Protein AF-A0A2I7YSJ1-F1 (afdb_monomer_lite)

Structure (mmCIF, N/CA/C/O backbone):
data_AF-A0A2I7YSJ1-F1
#
_entry.id   AF-A0A2I7YSJ1-F1
#
loop_
_atom_site.group_PDB
_atom_site.id
_atom_site.type_symbol
_atom_site.label_atom_id
_atom_site.label_alt_id
_atom_site.label_comp_id
_atom_site.label_asym_id
_atom_site.label_entity_id
_atom_site.label_seq_id
_atom_site.pdbx_PDB_ins_code
_atom_site.Cartn_x
_atom_site.Cartn_y
_atom_site.Cartn_z
_atom_site.occupancy
_atom_site.B_iso_or_equiv
_atom_site.auth_seq_id
_atom_site.auth_comp_id
_atom_site.auth_asym_id
_atom_site.auth_atom_id
_atom_site.pdbx_PDB_model_num
ATOM 1 N N . THR A 1 1 ? 0.648 -3.139 17.517 1.00 58.12 1 THR A N 1
ATOM 2 C CA . THR A 1 1 ? -0.022 -2.465 16.384 1.00 58.12 1 THR A CA 1
ATOM 3 C C . THR A 1 1 ? 1.024 -1.752 15.559 1.00 58.12 1 THR A C 1
ATOM 5 O O . THR A 1 1 ? 1.862 -1.088 16.153 1.00 58.12 1 THR A O 1
ATOM 8 N N . PHE A 1 2 ? 1.033 -1.919 14.235 1.00 74.06 2 PHE A N 1
ATOM 9 C CA . PHE A 1 2 ? 1.973 -1.208 13.361 1.00 74.06 2 PHE A CA 1
ATOM 10 C C . PHE A 1 2 ? 1.486 0.229 13.153 1.00 74.06 2 PHE A C 1
ATOM 12 O O . PHE A 1 2 ? 0.337 0.425 12.760 1.00 74.06 2 PHE A O 1
ATOM 19 N N . GLY A 1 3 ? 2.328 1.224 13.447 1.00 84.00 3 GLY A N 1
ATOM 20 C CA . GLY A 1 3 ? 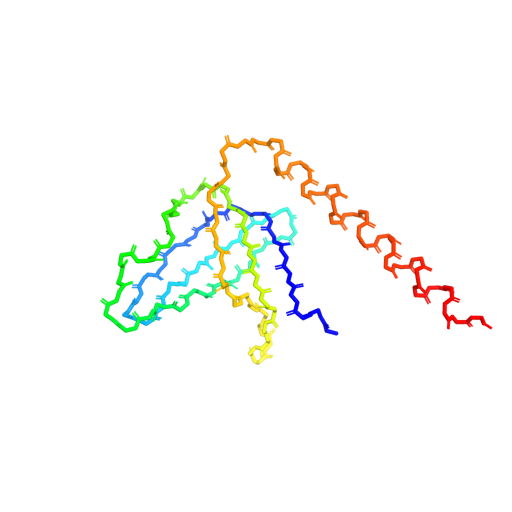1.957 2.638 13.297 1.00 84.00 3 GLY A CA 1
ATOM 21 C C . GLY A 1 3 ? 1.823 3.066 11.833 1.00 84.00 3 GLY A C 1
ATOM 22 O O . GLY A 1 3 ? 0.896 3.788 11.477 1.00 84.00 3 GLY A O 1
ATOM 23 N N . MET A 1 4 ? 2.713 2.563 10.977 1.00 93.75 4 MET A N 1
ATOM 24 C CA . MET A 1 4 ? 2.737 2.818 9.540 1.00 93.75 4 MET A CA 1
ATOM 25 C C . MET A 1 4 ? 3.114 1.531 8.809 1.00 93.75 4 MET A C 1
ATOM 27 O O . MET A 1 4 ? 3.924 0.746 9.304 1.00 93.75 4 MET A O 1
ATOM 31 N N . VAL A 1 5 ? 2.525 1.329 7.637 1.00 95.44 5 VAL A N 1
ATOM 32 C CA . VAL A 1 5 ? 2.794 0.205 6.742 1.00 95.44 5 VAL A CA 1
ATOM 33 C C . VAL A 1 5 ? 3.038 0.717 5.329 1.00 95.44 5 VAL A C 1
ATOM 35 O O . VAL A 1 5 ? 2.511 1.759 4.931 1.00 95.44 5 VAL A O 1
ATOM 38 N N . SER A 1 6 ? 3.820 -0.039 4.567 1.00 96.56 6 SER A N 1
ATOM 39 C CA . SER A 1 6 ? 3.922 0.108 3.120 1.00 96.56 6 SER A CA 1
ATOM 40 C C . SER A 1 6 ? 3.533 -1.198 2.454 1.00 96.56 6 SER A C 1
ATOM 42 O O . SER A 1 6 ? 3.982 -2.249 2.909 1.00 96.56 6 SER A O 1
ATOM 44 N N . CYS A 1 7 ? 2.761 -1.123 1.376 1.00 96.12 7 CYS A N 1
ATOM 45 C CA . CYS A 1 7 ? 2.323 -2.295 0.624 1.00 96.12 7 CYS A CA 1
ATOM 46 C C . CYS A 1 7 ? 2.546 -2.071 -0.871 1.00 96.12 7 CYS A C 1
ATOM 48 O O . CYS A 1 7 ? 2.392 -0.947 -1.360 1.00 96.12 7 CYS A O 1
ATOM 50 N N . VAL A 1 8 ? 2.866 -3.144 -1.591 1.00 97.94 8 VAL A N 1
ATOM 51 C CA . VAL A 1 8 ? 2.811 -3.195 -3.054 1.00 97.94 8 VAL A CA 1
ATOM 52 C C . VAL A 1 8 ? 1.709 -4.153 -3.477 1.00 97.94 8 VAL A C 1
ATOM 54 O O . VAL A 1 8 ? 1.706 -5.309 -3.071 1.00 97.94 8 VAL A O 1
ATOM 57 N N . CYS A 1 9 ? 0.767 -3.660 -4.274 1.00 97.94 9 CYS A N 1
ATOM 58 C CA . CYS A 1 9 ? -0.464 -4.373 -4.615 1.00 97.94 9 CYS A CA 1
ATOM 59 C C . CYS A 1 9 ? -1.010 -3.915 -5.972 1.00 97.94 9 CYS A C 1
ATOM 61 O O . CYS A 1 9 ? -0.624 -2.859 -6.474 1.00 97.94 9 CYS A O 1
ATOM 63 N N . ILE A 1 10 ? -1.889 -4.717 -6.574 1.00 98.06 10 ILE A N 1
ATOM 64 C CA . ILE A 1 10 ? -2.626 -4.375 -7.793 1.00 98.06 10 ILE A CA 1
ATOM 65 C C . ILE A 1 10 ? -3.984 -3.766 -7.437 1.00 98.06 10 ILE A C 1
ATOM 67 O O . ILE A 1 10 ? -4.690 -4.247 -6.549 1.00 98.06 10 ILE A O 1
ATOM 71 N N . VAL A 1 11 ? -4.365 -2.706 -8.147 1.00 98.19 11 VAL A N 1
ATOM 72 C CA . VAL A 1 11 ? -5.654 -2.033 -7.947 1.00 98.19 11 VAL A CA 1
ATOM 73 C C . VAL A 1 11 ? -6.764 -2.804 -8.658 1.00 98.19 11 VAL A C 1
ATOM 75 O O . VAL A 1 11 ? -6.742 -2.937 -9.881 1.00 98.19 11 VAL A O 1
ATOM 78 N N . ARG A 1 12 ? -7.752 -3.301 -7.910 1.00 98.38 12 ARG A N 1
ATOM 79 C CA . ARG A 1 12 ? -8.886 -4.092 -8.426 1.00 98.38 12 ARG A CA 1
ATOM 80 C C . ARG A 1 12 ? -10.195 -3.322 -8.524 1.00 98.38 12 ARG A C 1
ATOM 82 O O . ARG A 1 12 ? -11.051 -3.697 -9.320 1.00 98.38 12 ARG A O 1
ATOM 89 N N . SER A 1 13 ? -10.346 -2.238 -7.771 1.00 98.12 13 SER A N 1
ATOM 90 C CA . SER A 1 13 ? -11.448 -1.289 -7.937 1.00 98.12 13 SER A CA 1
ATOM 91 C C . SER A 1 13 ? -11.025 0.112 -7.510 1.00 98.12 13 SER A C 1
ATOM 93 O O . SER A 1 13 ? -10.116 0.270 -6.692 1.00 98.12 13 SER A O 1
ATOM 95 N N . ILE A 1 14 ? -11.685 1.117 -8.086 1.00 97.50 14 ILE A N 1
ATOM 96 C CA . ILE A 1 14 ? -11.544 2.529 -7.732 1.00 97.50 14 ILE A CA 1
ATOM 97 C C . ILE A 1 14 ? -12.958 3.101 -7.645 1.00 97.50 14 ILE A C 1
ATOM 99 O O . ILE A 1 14 ? -13.678 3.097 -8.641 1.00 97.50 14 ILE A O 1
ATOM 103 N N . ASP A 1 15 ? -13.344 3.574 -6.467 1.00 96.38 15 ASP A N 1
ATOM 104 C CA . ASP A 1 15 ? -14.618 4.247 -6.225 1.00 96.38 15 ASP A CA 1
ATOM 105 C C . ASP A 1 15 ? -14.354 5.651 -5.675 1.00 96.38 15 ASP A C 1
ATOM 107 O O . ASP A 1 15 ? -13.774 5.817 -4.599 1.00 96.38 15 ASP A O 1
ATOM 111 N N . VAL A 1 16 ? -14.722 6.672 -6.448 1.00 93.06 16 VAL A N 1
ATOM 112 C CA . VAL A 1 16 ? -14.435 8.078 -6.141 1.00 93.06 16 VAL A CA 1
ATOM 113 C C . VAL A 1 16 ? -15.695 8.741 -5.601 1.00 93.06 16 VAL A C 1
ATOM 115 O O . VAL A 1 16 ? -16.724 8.792 -6.268 1.00 93.06 16 VAL A O 1
ATOM 118 N N . SER A 1 17 ? -15.586 9.308 -4.404 1.00 91.69 17 SER A N 1
ATOM 119 C CA . SER A 1 17 ? -16.618 10.136 -3.777 1.00 91.69 17 SER A CA 1
ATOM 120 C C . SER A 1 17 ? -16.125 11.576 -3.600 1.00 91.69 17 SER A C 1
ATOM 122 O O . SER A 1 17 ? -14.985 11.897 -3.930 1.00 91.69 17 SER A O 1
ATOM 124 N N . SER A 1 18 ? -16.966 12.457 -3.052 1.00 88.44 18 SER A N 1
ATOM 125 C CA . SER A 1 18 ? -16.595 13.858 -2.812 1.00 88.44 18 SER A CA 1
ATOM 126 C C . SER A 1 18 ? -15.482 14.032 -1.775 1.00 88.44 18 SER A C 1
ATOM 128 O O . SER A 1 18 ? -14.719 14.988 -1.868 1.00 88.44 18 SER A O 1
ATOM 130 N N . THR A 1 19 ? -15.385 13.132 -0.793 1.00 90.88 19 THR A N 1
ATOM 131 C CA . THR A 1 19 ? -14.453 13.265 0.340 1.00 90.88 19 THR A CA 1
ATOM 132 C C . THR A 1 19 ? -13.369 12.198 0.362 1.00 90.88 19 THR A C 1
ATOM 134 O O . THR A 1 19 ? -12.365 12.370 1.045 1.00 90.88 19 THR A O 1
ATOM 137 N N . LYS A 1 20 ? -13.524 11.093 -0.372 1.00 92.88 20 LYS A N 1
ATOM 138 C CA . LYS A 1 20 ? -12.53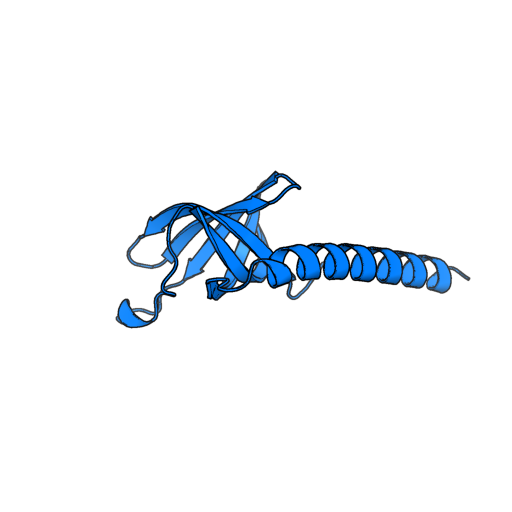0 10.014 -0.407 1.00 92.88 20 LYS A CA 1
ATOM 139 C C . LYS A 1 20 ? -12.526 9.241 -1.716 1.00 92.88 20 LYS A C 1
ATOM 141 O O . LYS A 1 20 ? -13.541 9.168 -2.407 1.00 92.88 20 LYS A O 1
ATOM 146 N N . ILE A 1 21 ? -11.413 8.570 -1.971 1.00 95.19 21 ILE A N 1
ATOM 147 C CA . ILE A 1 21 ? -11.299 7.491 -2.945 1.00 95.19 21 ILE A CA 1
ATOM 148 C C . ILE A 1 21 ? -11.150 6.175 -2.184 1.00 95.19 21 ILE A C 1
ATOM 150 O O . ILE A 1 21 ? -10.297 6.049 -1.299 1.00 95.19 21 ILE A O 1
ATOM 154 N N . THR A 1 22 ? -11.989 5.204 -2.525 1.00 97.00 22 THR A N 1
ATOM 155 C CA . THR A 1 22 ? -11.931 3.838 -2.008 1.00 97.00 22 THR A CA 1
ATOM 156 C C . THR A 1 22 ? -11.292 2.938 -3.056 1.00 97.00 22 THR A C 1
ATOM 158 O O . THR A 1 22 ? -11.726 2.910 -4.207 1.00 97.00 22 THR A O 1
ATOM 161 N N . TYR A 1 23 ? -10.274 2.186 -2.654 1.00 98.00 23 TYR A N 1
ATOM 162 C CA . TYR A 1 23 ? -9.599 1.212 -3.502 1.00 98.00 23 TYR A CA 1
ATOM 163 C C . TYR A 1 23 ? -9.803 -0.195 -2.943 1.00 98.00 23 TYR A C 1
ATOM 165 O O . TYR A 1 23 ? -9.657 -0.396 -1.736 1.00 98.00 23 TYR A O 1
ATOM 173 N N . SER A 1 24 ? -10.063 -1.174 -3.811 1.00 98.06 24 SER A N 1
ATOM 174 C CA . SER A 1 24 ? -9.781 -2.579 -3.495 1.00 98.06 24 SER A CA 1
ATOM 175 C C . SER A 1 24 ? -8.391 -2.918 -4.009 1.00 98.06 24 SER A C 1
ATOM 177 O O . SER A 1 24 ? -8.094 -2.722 -5.192 1.00 98.06 24 SER A O 1
ATOM 179 N N . LEU A 1 25 ? -7.535 -3.389 -3.111 1.00 98.19 25 LEU A N 1
ATOM 180 C CA . LEU A 1 25 ? -6.138 -3.687 -3.380 1.00 98.19 25 LEU A CA 1
ATOM 181 C C . LEU A 1 25 ? -5.892 -5.171 -3.172 1.00 98.19 25 LEU A C 1
ATOM 183 O O . LEU A 1 25 ? -6.307 -5.728 -2.160 1.00 98.19 25 LEU A O 1
ATOM 187 N N . GLU A 1 26 ? -5.205 -5.796 -4.119 1.00 98.06 26 GLU A N 1
ATOM 188 C CA . GLU A 1 26 ? -4.911 -7.225 -4.088 1.00 98.06 26 GLU A CA 1
ATOM 189 C C . GLU A 1 26 ? -3.407 -7.472 -4.153 1.00 98.06 26 GLU A C 1
ATOM 191 O O . GLU A 1 26 ? -2.681 -6.826 -4.909 1.00 98.06 26 GLU A O 1
ATOM 196 N N . ASP A 1 27 ? -2.935 -8.439 -3.383 1.00 95.38 27 ASP A N 1
ATOM 197 C CA . ASP A 1 27 ? -1.634 -9.065 -3.579 1.00 95.38 27 ASP A CA 1
ATOM 198 C C . ASP A 1 27 ? -1.786 -10.594 -3.483 1.00 95.38 27 ASP A C 1
ATOM 200 O O . ASP A 1 27 ? -2.890 -11.138 -3.516 1.00 95.38 27 ASP A O 1
ATOM 204 N N . HIS A 1 28 ? -0.678 -11.324 -3.369 1.00 90.69 28 HIS A N 1
ATOM 205 C CA . HIS A 1 28 ? -0.722 -12.783 -3.240 1.00 90.69 28 HIS A CA 1
ATOM 206 C C . HIS A 1 28 ? -1.313 -13.273 -1.900 1.00 90.69 28 HIS A C 1
ATOM 208 O O . HIS A 1 28 ? -1.505 -14.474 -1.722 1.00 90.69 28 HIS A O 1
ATOM 214 N N . SER A 1 29 ? -1.517 -12.386 -0.921 1.00 93.56 29 SER A N 1
ATOM 215 C CA . SER A 1 29 ? -2.016 -12.705 0.421 1.00 93.56 29 SER A CA 1
ATOM 216 C C . SER A 1 29 ? -3.521 -12.477 0.578 1.00 93.56 29 SER A C 1
ATOM 218 O O . SER A 1 29 ? -4.113 -12.964 1.543 1.00 93.56 29 SER A O 1
ATOM 220 N N . GLY A 1 30 ? -4.150 -11.795 -0.380 1.00 95.38 30 GLY A N 1
ATOM 221 C CA . GLY A 1 30 ? -5.588 -11.571 -0.422 1.00 9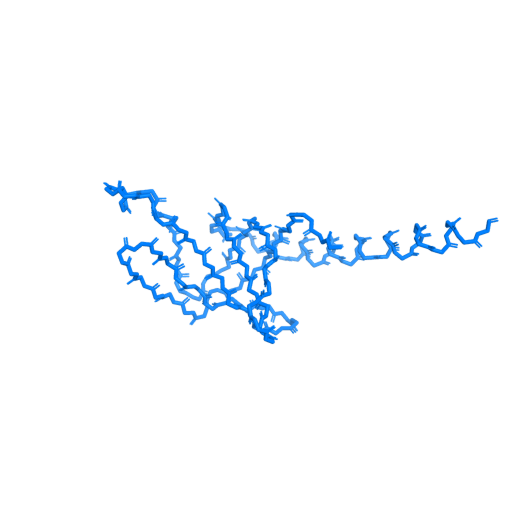5.38 30 GLY A CA 1
ATOM 222 C C . GLY A 1 30 ? -5.937 -10.170 -0.904 1.00 95.38 30 GLY A C 1
ATOM 223 O O . GLY A 1 30 ? -5.157 -9.513 -1.591 1.00 95.38 30 GLY A O 1
ATOM 224 N N . GLN A 1 31 ? -7.137 -9.724 -0.534 1.00 96.94 31 GLN A N 1
ATOM 225 C CA . GLN A 1 31 ? -7.639 -8.390 -0.848 1.00 96.94 31 GLN A CA 1
ATOM 226 C C . GLN A 1 31 ? -7.871 -7.574 0.420 1.00 96.94 31 GLN A C 1
ATOM 228 O O . GLN A 1 31 ? -8.282 -8.109 1.453 1.00 96.94 31 GLN A O 1
ATOM 233 N N . ILE A 1 32 ? -7.641 -6.268 0.323 1.00 96.88 32 ILE A N 1
ATOM 234 C CA . ILE A 1 32 ? -7.897 -5.310 1.393 1.00 96.88 32 ILE A CA 1
ATOM 235 C C . ILE A 1 32 ? -8.469 -4.009 0.833 1.00 96.88 32 ILE A C 1
ATOM 237 O O . ILE A 1 32 ? -8.069 -3.531 -0.229 1.00 96.88 32 ILE A O 1
ATOM 241 N N . GLU A 1 33 ? -9.401 -3.422 1.577 1.00 97.50 33 GLU A N 1
ATOM 242 C CA . GLU A 1 33 ? -9.937 -2.104 1.268 1.00 97.50 33 GLU A CA 1
ATOM 243 C C . GLU A 1 33 ? -8.990 -1.004 1.763 1.00 97.50 33 GLU A C 1
ATOM 245 O O . GLU A 1 33 ? -8.450 -1.062 2.874 1.00 97.50 33 GLU A O 1
ATOM 250 N N . ALA A 1 34 ? -8.810 0.027 0.944 1.00 97.38 34 ALA A N 1
ATOM 251 C CA . ALA A 1 34 ? -8.013 1.194 1.269 1.00 97.38 34 ALA A CA 1
ATOM 252 C C . ALA A 1 34 ? -8.785 2.493 1.016 1.00 97.38 34 ALA A C 1
ATOM 254 O O . ALA A 1 34 ? -9.598 2.590 0.098 1.00 97.38 34 ALA A O 1
ATOM 255 N N . HIS A 1 35 ? -8.531 3.505 1.838 1.00 96.19 35 HIS A N 1
ATOM 256 C CA . HIS A 1 35 ? -9.174 4.812 1.770 1.00 96.19 35 HIS A CA 1
ATOM 257 C C . HIS A 1 35 ? -8.136 5.919 1.672 1.00 96.19 35 HIS A C 1
ATOM 259 O O . HIS A 1 35 ? -7.268 6.040 2.539 1.00 96.19 35 HIS A O 1
ATOM 265 N N . TYR A 1 36 ? -8.280 6.758 0.654 1.00 95.25 36 TYR A N 1
ATOM 266 C CA . TYR A 1 36 ? -7.533 7.997 0.482 1.00 95.25 36 TYR A CA 1
ATOM 267 C C . TYR A 1 36 ? -8.492 9.176 0.650 1.00 95.25 36 TYR A C 1
ATOM 269 O O . TYR A 1 36 ? -9.439 9.301 -0.123 1.00 95.25 36 TYR A O 1
ATOM 277 N N . TRP A 1 37 ? -8.291 10.017 1.664 1.00 92.69 37 TRP A N 1
ATOM 278 C CA . TRP A 1 37 ? -9.137 11.197 1.873 1.00 92.69 37 TRP A CA 1
ATOM 279 C C . TRP A 1 37 ? -8.713 12.328 0.940 1.00 92.69 37 TRP A C 1
ATOM 281 O O . TRP A 1 37 ? -7.527 12.616 0.801 1.00 92.69 37 TRP A O 1
ATOM 291 N N . LEU A 1 38 ? -9.698 12.961 0.316 1.00 89.88 38 LEU A N 1
ATOM 292 C CA . LEU A 1 38 ? -9.519 14.147 -0.504 1.00 89.88 38 LEU A CA 1
ATOM 293 C C . LEU A 1 38 ? -9.649 15.379 0.394 1.00 89.88 38 LEU A C 1
ATOM 295 O O . LEU A 1 38 ? -10.573 15.464 1.205 1.00 89.88 38 LEU A O 1
ATOM 299 N N . GLU A 1 39 ? -8.724 16.327 0.261 1.00 82.81 39 GLU A N 1
ATOM 300 C CA . GLU A 1 39 ? -8.869 17.639 0.894 1.00 82.81 39 GLU A CA 1
ATOM 301 C C . GLU A 1 39 ? -10.000 18.415 0.200 1.00 82.81 39 GLU A C 1
ATOM 303 O O . GLU A 1 39 ? -10.147 18.360 -1.027 1.00 82.81 39 GLU A O 1
ATOM 308 N N . GLU A 1 40 ? -10.815 19.133 0.979 1.00 69.44 40 GLU A N 1
ATOM 309 C CA . GLU A 1 40 ? -11.917 19.931 0.438 1.00 69.44 40 GLU A CA 1
ATOM 310 C C . GLU A 1 40 ? -11.392 20.955 -0.579 1.00 69.44 40 GLU A C 1
ATOM 312 O O . GLU A 1 40 ? -10.566 21.810 -0.263 1.00 69.44 40 GLU A O 1
ATOM 317 N N . GLY A 1 41 ? -11.890 20.862 -1.815 1.00 60.16 41 GLY A N 1
ATOM 318 C CA . GLY A 1 41 ? -11.578 21.802 -2.893 1.00 60.16 41 GLY A CA 1
ATOM 319 C C . GLY A 1 41 ? -10.404 21.423 -3.797 1.00 60.16 41 GLY A C 1
ATOM 320 O O . GLY A 1 41 ? -10.131 22.178 -4.727 1.00 60.16 41 GLY A O 1
ATOM 321 N N . ASP A 1 42 ? -9.745 20.273 -3.599 1.00 63.50 42 ASP A N 1
ATOM 322 C CA . ASP A 1 42 ? -8.544 19.927 -4.374 1.00 63.50 42 ASP A CA 1
ATOM 323 C C . ASP A 1 42 ? -8.532 18.488 -4.918 1.00 63.50 42 ASP A C 1
ATOM 325 O O . ASP A 1 42 ? -7.686 17.653 -4.594 1.00 63.50 42 ASP A O 1
ATOM 329 N N . SER A 1 43 ? -9.478 18.204 -5.818 1.00 61.91 43 SER A N 1
ATOM 330 C CA . SER A 1 43 ? -9.495 16.954 -6.598 1.00 61.91 43 SER A CA 1
ATOM 331 C C . SER A 1 43 ? -8.251 16.764 -7.484 1.00 61.91 43 SER A C 1
ATOM 333 O O . SER A 1 43 ? -7.990 15.648 -7.929 1.00 61.91 43 SER A O 1
ATOM 335 N N . THR A 1 44 ? -7.445 17.813 -7.702 1.00 64.56 44 THR A N 1
ATOM 336 C CA . THR A 1 44 ? -6.216 17.743 -8.510 1.00 64.56 44 THR A CA 1
ATOM 337 C C . THR A 1 44 ? -5.051 17.065 -7.789 1.00 64.56 44 THR A C 1
ATOM 339 O O . THR A 1 44 ? -4.103 16.627 -8.435 1.00 64.56 44 THR A O 1
ATOM 342 N N . LYS A 1 45 ? -5.138 16.913 -6.461 1.00 70.62 45 LYS A N 1
ATOM 343 C CA . LYS A 1 45 ? -4.164 16.177 -5.638 1.00 70.62 45 LYS A CA 1
ATOM 344 C C . LYS A 1 45 ? -4.447 14.678 -5.520 1.00 70.62 45 LYS A C 1
ATOM 346 O O . LYS A 1 45 ? -3.722 13.981 -4.803 1.00 70.62 45 LYS A O 1
ATOM 351 N N . ALA A 1 46 ? -5.501 14.169 -6.157 1.00 80.81 46 ALA A N 1
ATOM 352 C CA . ALA A 1 46 ? -5.727 12.731 -6.198 1.00 80.81 46 ALA A CA 1
ATOM 353 C C . ALA A 1 46 ? -4.533 12.048 -6.895 1.00 80.81 46 ALA A C 1
ATOM 355 O O . ALA A 1 46 ? -4.083 12.528 -7.937 1.00 80.81 46 ALA A O 1
ATOM 356 N N . PRO A 1 47 ? -3.988 10.954 -6.338 1.00 85.19 47 PRO A N 1
ATOM 357 C CA . PRO A 1 47 ? -2.897 10.249 -6.989 1.00 85.19 47 PRO A CA 1
ATOM 358 C C . PRO A 1 47 ? -3.377 9.659 -8.323 1.00 85.19 47 PRO A C 1
ATOM 360 O O . PRO A 1 47 ? -4.457 9.070 -8.399 1.00 85.19 47 PRO A O 1
ATOM 363 N N . ASP A 1 48 ? -2.560 9.820 -9.366 1.00 91.06 48 ASP A N 1
ATOM 364 C CA . ASP A 1 48 ? -2.818 9.280 -10.704 1.00 91.06 48 ASP A CA 1
ATOM 365 C C . ASP A 1 48 ? -2.603 7.761 -10.700 1.00 91.06 48 ASP A C 1
ATOM 367 O O . ASP A 1 48 ? -1.490 7.255 -10.861 1.00 91.06 48 ASP A O 1
ATOM 371 N N . ILE A 1 49 ? -3.676 7.035 -10.385 1.00 94.88 49 ILE A N 1
ATOM 372 C CA . ILE A 1 49 ? -3.678 5.592 -10.166 1.00 94.88 49 ILE A CA 1
ATOM 373 C C . ILE A 1 49 ? -4.691 4.946 -11.097 1.00 94.88 49 ILE A C 1
ATOM 375 O O . ILE A 1 49 ? -5.873 5.286 -11.095 1.00 94.88 49 ILE A O 1
ATOM 379 N N . MET A 1 50 ? -4.225 3.960 -11.857 1.00 94.75 50 MET A N 1
ATOM 380 C CA . MET A 1 50 ? -5.040 3.249 -12.833 1.00 94.75 50 MET A CA 1
ATOM 381 C C . MET A 1 50 ? -5.483 1.883 -12.316 1.00 94.75 50 MET A C 1
ATOM 383 O O . MET A 1 50 ? -4.759 1.185 -11.602 1.00 94.75 50 MET A O 1
ATOM 387 N N . LEU A 1 51 ? -6.679 1.472 -12.734 1.00 97.31 51 LEU A N 1
ATOM 388 C CA . LEU A 1 51 ? -7.185 0.126 -12.498 1.00 97.31 51 LEU A CA 1
ATOM 389 C C . LEU A 1 51 ? -6.232 -0.918 -13.108 1.00 97.31 51 LEU A C 1
ATOM 391 O O . LEU A 1 51 ? -5.653 -0.701 -14.174 1.00 97.31 51 LEU A O 1
ATOM 395 N N . ASN A 1 52 ? -6.089 -2.065 -12.445 1.00 97.38 52 ASN A N 1
ATOM 396 C CA . ASN A 1 52 ? -5.226 -3.183 -12.837 1.00 97.38 52 ASN A CA 1
ATOM 397 C C . ASN A 1 52 ? -3.731 -2.841 -12.965 1.00 97.38 52 ASN A C 1
ATOM 399 O O . ASN A 1 52 ? -2.986 -3.593 -13.591 1.00 97.38 52 ASN A O 1
ATOM 403 N N . HIS A 1 53 ? -3.279 -1.745 -12.354 1.00 96.75 53 HIS A N 1
ATOM 404 C CA . HIS A 1 53 ? -1.862 -1.407 -12.255 1.00 96.75 53 HIS A CA 1
ATOM 405 C C . HIS A 1 53 ? -1.342 -1.641 -10.839 1.00 96.75 53 HIS A C 1
ATOM 407 O O . HIS A 1 53 ? -2.093 -1.577 -9.860 1.00 96.75 53 HIS A O 1
ATOM 413 N N . TYR A 1 54 ? -0.045 -1.934 -10.746 1.00 97.94 54 TYR A N 1
ATOM 414 C CA . TYR A 1 54 ? 0.636 -2.051 -9.467 1.00 97.94 54 TYR A CA 1
ATOM 415 C C . TYR A 1 54 ? 0.894 -0.676 -8.867 1.00 97.94 54 TYR A C 1
ATOM 417 O O . TYR A 1 54 ? 1.292 0.264 -9.557 1.00 97.94 54 TYR A O 1
ATOM 425 N N . VAL A 1 55 ? 0.716 -0.590 -7.557 1.00 97.94 55 VAL A N 1
ATOM 426 C CA . VAL A 1 55 ? 0.949 0.619 -6.780 1.00 97.94 55 VAL A CA 1
ATOM 427 C C . VAL A 1 55 ? 1.770 0.299 -5.547 1.00 97.94 55 VAL A C 1
ATOM 429 O O . VAL A 1 55 ? 1.617 -0.763 -4.944 1.00 97.94 55 VAL A O 1
ATOM 432 N N . LYS A 1 56 ? 2.613 1.249 -5.147 1.00 97.69 56 LYS A N 1
ATOM 433 C CA . LYS A 1 56 ? 3.206 1.297 -3.815 1.00 97.69 56 LYS A CA 1
ATOM 434 C C . LYS A 1 56 ? 2.437 2.311 -2.986 1.00 97.69 56 LYS A C 1
ATOM 436 O O . LYS A 1 56 ? 2.339 3.479 -3.366 1.00 97.69 56 LYS A O 1
ATOM 441 N N . LEU A 1 57 ? 1.908 1.877 -1.850 1.00 96.94 57 LEU A N 1
ATOM 442 C CA . LEU A 1 57 ? 1.189 2.741 -0.919 1.00 96.94 57 LEU A CA 1
ATOM 443 C C . LEU A 1 57 ? 1.889 2.815 0.428 1.00 96.94 57 LEU A C 1
ATOM 445 O O . LEU A 1 57 ? 2.576 1.882 0.840 1.00 96.94 57 LEU A O 1
ATOM 449 N N . PHE A 1 58 ? 1.638 3.915 1.126 1.00 97.19 58 PHE A N 1
ATOM 450 C CA . PHE A 1 58 ? 2.022 4.134 2.512 1.00 97.19 58 PHE A CA 1
ATOM 451 C C . PHE A 1 58 ? 0.786 4.552 3.297 1.00 97.19 58 PHE A C 1
ATOM 453 O O . PHE A 1 58 ? 0.038 5.440 2.872 1.00 97.19 58 PHE A O 1
ATOM 460 N N . GLY A 1 59 ? 0.564 3.908 4.437 1.00 96.44 59 GLY A N 1
ATOM 461 C CA . GLY A 1 59 ? -0.656 4.101 5.201 1.00 96.44 59 GLY A CA 1
ATOM 462 C C . GLY A 1 59 ? -0.585 3.592 6.629 1.00 96.44 59 GLY A C 1
ATOM 463 O O . GLY A 1 59 ? 0.464 3.183 7.121 1.00 96.44 59 GLY A O 1
ATOM 464 N N . SER A 1 60 ? -1.734 3.604 7.293 1.00 96.00 60 SER A N 1
ATOM 465 C CA . SER A 1 60 ? -1.937 2.992 8.608 1.00 96.00 60 SER A CA 1
ATOM 466 C C . SER A 1 60 ? -3.058 1.963 8.538 1.00 96.00 60 SER A C 1
ATOM 468 O O . SER A 1 60 ? -4.015 2.128 7.782 1.00 96.00 60 SER A O 1
ATOM 470 N N . VAL A 1 61 ? -2.952 0.901 9.334 1.00 94.75 61 VAL A N 1
ATOM 471 C CA . VAL A 1 61 ? -4.016 -0.100 9.443 1.00 94.75 61 VAL A CA 1
ATOM 472 C C . VAL A 1 61 ? -5.057 0.405 10.433 1.00 94.75 61 VAL A C 1
ATOM 474 O O . VAL A 1 61 ? -4.735 0.697 11.585 1.00 94.75 61 VAL A O 1
ATOM 477 N N . ARG A 1 62 ? -6.317 0.469 10.007 1.00 92.94 62 ARG A N 1
ATOM 478 C CA . ARG A 1 62 ? -7.463 0.698 10.890 1.00 92.94 62 ARG A CA 1
ATOM 479 C C . ARG A 1 62 ? -8.362 -0.524 10.910 1.00 92.94 62 ARG A C 1
ATOM 481 O O . ARG A 1 62 ? -8.408 -1.296 9.960 1.00 92.94 62 ARG A O 1
ATOM 488 N N . THR A 1 63 ? -9.042 -0.716 12.032 1.00 92.56 63 THR A N 1
ATOM 489 C CA . THR A 1 63 ? -10.054 -1.762 12.190 1.00 92.56 63 THR A CA 1
ATOM 490 C C . THR A 1 63 ? -11.380 -1.080 12.480 1.00 92.56 63 THR A C 1
ATOM 492 O O . THR A 1 63 ? -11.467 -0.307 13.434 1.00 92.56 63 THR A O 1
ATOM 495 N N . GLN A 1 64 ? -12.389 -1.339 11.654 1.00 86.75 64 GLN A N 1
ATOM 496 C CA . GLN A 1 64 ? -13.753 -0.869 11.859 1.00 86.75 64 GLN A CA 1
ATOM 497 C C . GLN A 1 64 ? -14.660 -2.095 11.988 1.00 86.75 64 GLN A C 1
ATOM 499 O O . GLN A 1 64 ? -14.843 -2.859 11.042 1.00 86.75 64 GLN A O 1
ATOM 504 N N . GLY A 1 65 ? -15.180 -2.327 13.195 1.00 90.12 65 GLY A N 1
ATOM 505 C CA . GLY A 1 65 ? -15.868 -3.580 13.507 1.00 90.12 65 GLY A CA 1
ATOM 506 C C . GLY A 1 65 ? -14.927 -4.777 13.346 1.00 90.12 65 GLY A C 1
ATOM 507 O O . GLY A 1 65 ? -13.894 -4.846 14.008 1.00 90.12 65 GLY A O 1
ATOM 508 N N . SER A 1 66 ? -15.277 -5.713 12.463 1.00 89.81 66 SER A N 1
ATOM 509 C CA . SER A 1 66 ? -14.470 -6.900 12.145 1.00 89.81 66 SER A CA 1
ATOM 510 C C . SER A 1 66 ? -13.565 -6.732 10.919 1.00 89.81 66 SER A C 1
ATOM 512 O O . SER A 1 66 ? -12.760 -7.621 10.638 1.00 89.81 66 SER A O 1
ATOM 514 N N . GLN A 1 67 ? -13.675 -5.620 10.187 1.00 91.19 67 GLN A N 1
ATOM 515 C CA . GLN A 1 67 ? -12.936 -5.407 8.945 1.00 91.19 67 GLN A CA 1
ATOM 516 C C . GLN A 1 67 ? -11.678 -4.571 9.181 1.00 91.19 67 GLN A C 1
ATOM 518 O O . GLN A 1 67 ? -11.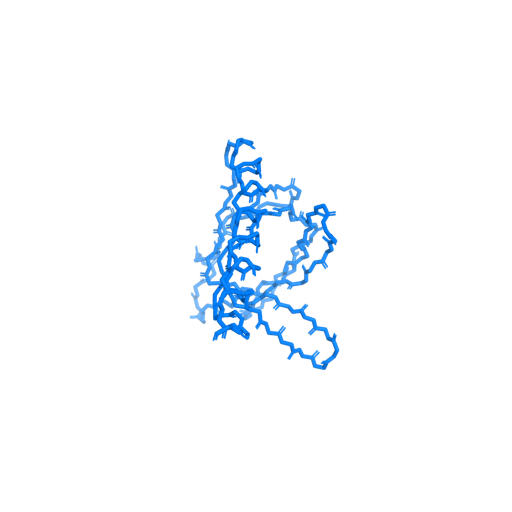698 -3.558 9.886 1.00 91.19 67 GLN A O 1
ATOM 523 N N . LYS A 1 68 ? -10.567 -5.008 8.580 1.00 93.44 68 LYS A N 1
ATOM 524 C CA . LYS A 1 68 ? -9.314 -4.250 8.527 1.00 93.44 68 LYS A CA 1
ATOM 525 C C . LYS A 1 68 ? -9.240 -3.498 7.207 1.00 93.44 68 LYS A C 1
ATOM 527 O O . LYS A 1 68 ? -9.548 -4.061 6.163 1.00 93.44 68 LYS A O 1
ATOM 532 N N . MET A 1 69 ? -8.777 -2.259 7.274 1.00 95.38 69 MET A N 1
ATOM 533 C CA . MET A 1 69 ? -8.648 -1.366 6.129 1.00 95.38 69 MET A CA 1
ATOM 534 C C . MET A 1 69 ? -7.361 -0.547 6.219 1.00 95.38 69 MET A C 1
ATOM 536 O O . MET A 1 69 ? -6.808 -0.348 7.308 1.00 95.38 69 MET A O 1
ATOM 540 N N . LEU A 1 70 ? -6.899 -0.039 5.081 1.00 96.62 70 LEU A N 1
ATOM 541 C CA . LEU A 1 70 ? -5.737 0.840 4.996 1.00 96.62 70 LEU A CA 1
ATOM 542 C C . LEU A 1 70 ? -6.172 2.296 4.854 1.00 96.62 70 LEU A C 1
ATOM 544 O O . LEU A 1 70 ? -6.857 2.662 3.908 1.00 96.62 70 LEU A O 1
ATOM 548 N N . MET A 1 71 ? -5.715 3.155 5.758 1.00 96.19 71 MET A N 1
ATOM 549 C CA . MET A 1 71 ? -5.798 4.601 5.566 1.00 96.19 71 MET A CA 1
ATOM 550 C C . MET A 1 71 ? -4.547 5.058 4.836 1.00 96.19 71 MET A C 1
ATOM 552 O O . MET A 1 71 ? -3.456 5.008 5.407 1.00 96.19 71 MET A O 1
ATOM 556 N N . VAL A 1 72 ? -4.702 5.462 3.582 1.00 95.94 72 VAL A N 1
ATOM 557 C CA . VAL A 1 72 ? -3.600 5.797 2.683 1.00 95.94 72 VAL A CA 1
ATOM 558 C C . VAL A 1 72 ? -3.240 7.269 2.833 1.00 95.94 72 VAL A C 1
AT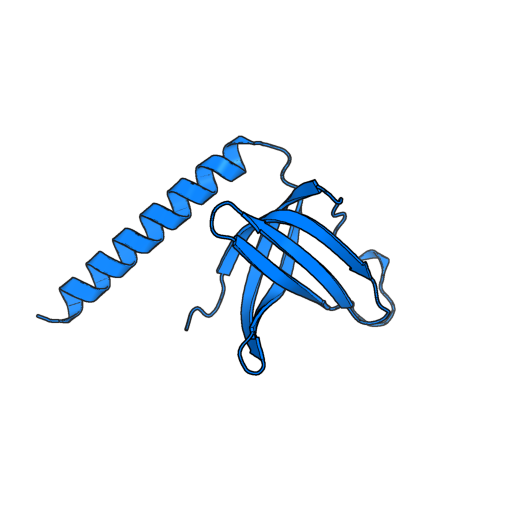OM 560 O O . VAL A 1 72 ? -4.104 8.137 2.755 1.00 95.94 72 VAL A O 1
ATOM 563 N N . PHE A 1 73 ? -1.949 7.539 3.007 1.00 92.88 73 PHE A N 1
ATOM 564 C CA . PHE A 1 73 ? -1.386 8.893 3.011 1.00 92.88 73 PHE A CA 1
ATOM 565 C C . PHE A 1 73 ? -0.686 9.216 1.689 1.00 92.88 73 PHE A C 1
ATOM 567 O O . PHE A 1 73 ? -0.596 10.371 1.291 1.00 92.88 73 PHE A O 1
ATOM 574 N N . LYS A 1 74 ? -0.152 8.188 1.018 1.00 93.75 74 LYS A N 1
ATOM 575 C CA . LYS A 1 74 ? 0.562 8.313 -0.252 1.00 93.75 74 LYS A CA 1
ATOM 576 C C . LYS A 1 74 ? 0.389 7.047 -1.078 1.00 93.75 74 LYS A C 1
ATOM 578 O O . LYS A 1 74 ? 0.515 5.949 -0.540 1.00 93.75 74 LYS A O 1
ATOM 583 N N . MET A 1 75 ? 0.176 7.209 -2.378 1.00 95.31 75 MET A N 1
ATOM 584 C CA . MET A 1 75 ? 0.144 6.118 -3.348 1.00 95.31 75 MET A CA 1
ATOM 585 C C . MET A 1 75 ? 0.921 6.530 -4.601 1.00 95.31 75 MET A C 1
ATOM 587 O O . MET A 1 75 ? 0.878 7.693 -4.997 1.00 95.31 75 MET A O 1
ATOM 591 N N . ILE A 1 76 ? 1.684 5.601 -5.171 1.00 95.94 76 ILE A N 1
ATOM 592 C CA . ILE A 1 76 ? 2.564 5.832 -6.320 1.00 95.94 76 ILE A CA 1
ATOM 593 C C . ILE A 1 76 ? 2.395 4.657 -7.283 1.00 95.94 76 ILE A C 1
ATOM 595 O O . ILE A 1 76 ? 2.481 3.507 -6.851 1.00 95.94 76 ILE A O 1
ATOM 599 N N . ALA A 1 77 ? 2.173 4.933 -8.567 1.00 96.50 77 ALA A N 1
ATOM 600 C CA . ALA A 1 77 ? 2.172 3.901 -9.599 1.00 96.50 77 ALA A CA 1
ATOM 601 C C . ALA A 1 77 ? 3.567 3.271 -9.737 1.00 96.50 77 ALA A C 1
ATOM 603 O O . ALA A 1 77 ? 4.580 3.973 -9.751 1.00 96.50 77 ALA A O 1
ATOM 604 N N . ILE A 1 78 ? 3.623 1.944 -9.835 1.00 96.81 78 ILE A N 1
ATOM 605 C CA . ILE A 1 78 ? 4.876 1.218 -10.041 1.00 96.81 78 ILE A CA 1
ATOM 606 C C . ILE A 1 78 ? 5.186 1.164 -11.531 1.00 96.81 78 ILE A C 1
ATOM 608 O O . ILE A 1 78 ? 4.407 0.631 -12.320 1.00 96.81 78 ILE A O 1
ATOM 612 N N . MET A 1 79 ? 6.363 1.671 -11.893 1.00 94.50 79 MET A N 1
ATOM 613 C CA . MET A 1 79 ? 6.840 1.711 -13.279 1.00 94.50 79 MET A CA 1
ATOM 614 C C . MET A 1 79 ? 7.848 0.599 -13.588 1.00 94.50 79 MET A C 1
ATOM 616 O O . MET A 1 79 ? 8.157 0.351 -14.751 1.00 94.50 79 MET A O 1
ATOM 620 N N . ASN A 1 80 ? 8.366 -0.082 -12.560 1.00 95.81 80 ASN A N 1
ATOM 621 C CA . ASN A 1 80 ? 9.329 -1.167 -12.694 1.00 95.81 80 ASN A CA 1
ATOM 622 C C . ASN A 1 80 ? 8.864 -2.414 -11.927 1.00 95.81 80 ASN A C 1
ATOM 624 O O . ASN A 1 80 ? 8.718 -2.394 -10.706 1.00 95.81 80 ASN A O 1
ATOM 628 N N . SER A 1 81 ? 8.708 -3.541 -12.626 1.00 93.88 81 SER A N 1
ATOM 629 C CA . SER A 1 81 ? 8.273 -4.813 -12.029 1.00 93.88 81 SER A CA 1
ATOM 630 C C . SER A 1 81 ? 9.206 -5.336 -10.933 1.00 93.88 81 SER A C 1
ATOM 632 O O . SER A 1 81 ? 8.767 -6.082 -10.057 1.00 93.88 81 SER A O 1
ATOM 634 N N . ASN A 1 82 ? 10.481 -4.937 -10.939 1.00 97.25 82 ASN A N 1
ATOM 635 C CA . ASN A 1 82 ? 11.432 -5.323 -9.898 1.00 97.25 82 ASN A CA 1
ATOM 636 C C . ASN A 1 82 ? 11.028 -4.785 -8.521 1.00 97.25 82 ASN A C 1
ATOM 638 O O . ASN A 1 82 ? 11.343 -5.422 -7.519 1.00 97.25 82 ASN A O 1
ATOM 642 N N . GLU A 1 83 ? 10.299 -3.667 -8.447 1.00 96.56 83 GLU A N 1
ATOM 643 C CA . GLU A 1 83 ? 9.791 -3.123 -7.181 1.00 96.56 83 GLU A CA 1
ATOM 644 C C . GLU A 1 83 ? 8.796 -4.074 -6.505 1.00 96.56 83 GLU A C 1
ATOM 646 O O . GLU A 1 83 ? 8.808 -4.202 -5.283 1.00 96.56 83 GLU A O 1
ATOM 651 N N . VAL A 1 84 ? 7.988 -4.798 -7.289 1.00 96.25 84 VAL A N 1
ATOM 652 C CA . VAL A 1 84 ? 7.042 -5.800 -6.770 1.00 96.25 84 VAL A CA 1
ATOM 653 C C . VAL A 1 84 ? 7.796 -6.964 -6.130 1.00 96.25 84 VAL A C 1
ATOM 655 O O . VAL A 1 84 ? 7.539 -7.315 -4.982 1.00 96.25 84 VAL A O 1
ATOM 658 N N . CYS A 1 85 ? 8.774 -7.531 -6.843 1.00 96.19 85 CYS A N 1
ATOM 659 C CA . CYS A 1 85 ? 9.598 -8.629 -6.327 1.00 96.19 85 CYS A CA 1
ATOM 660 C C . CYS A 1 85 ? 10.403 -8.196 -5.093 1.00 96.19 85 CYS A C 1
ATOM 662 O O . CYS A 1 85 ? 10.433 -8.895 -4.080 1.00 96.19 85 CYS A O 1
ATOM 664 N N . THR A 1 86 ? 10.997 -7.001 -5.156 1.00 97.81 86 THR A N 1
ATOM 665 C CA . THR A 1 86 ? 11.766 -6.422 -4.049 1.00 97.81 86 THR A CA 1
ATOM 666 C C . THR A 1 86 ? 10.894 -6.288 -2.808 1.00 97.81 86 THR A C 1
ATOM 668 O O . THR A 1 86 ? 11.317 -6.688 -1.728 1.00 97.81 86 THR A O 1
ATOM 671 N N . HIS A 1 87 ? 9.654 -5.821 -2.961 1.00 97.50 87 HIS A N 1
ATOM 672 C CA . HIS A 1 87 ? 8.739 -5.678 -1.837 1.00 97.50 87 HIS A CA 1
ATOM 673 C C . HIS A 1 87 ? 8.420 -7.008 -1.144 1.00 97.50 87 HIS A C 1
ATOM 675 O O . HIS A 1 87 ? 8.402 -7.066 0.083 1.00 97.50 87 HIS A O 1
ATOM 681 N N . VAL A 1 88 ? 8.236 -8.100 -1.893 1.00 96.00 88 VAL A N 1
ATOM 682 C CA . VAL A 1 88 ? 8.022 -9.430 -1.293 1.00 96.00 88 VAL A CA 1
ATOM 683 C C . VAL A 1 88 ? 9.224 -9.836 -0.432 1.00 96.00 88 VAL A C 1
ATOM 685 O O . VAL A 1 88 ? 9.053 -10.310 0.693 1.00 96.00 88 VAL A O 1
ATOM 688 N N . LEU A 1 89 ? 10.448 -9.603 -0.921 1.00 97.50 89 LEU A N 1
ATOM 689 C CA . LEU A 1 89 ? 11.674 -9.878 -0.164 1.00 97.50 89 LEU A CA 1
ATOM 690 C C . LEU A 1 89 ? 11.790 -8.987 1.084 1.00 97.50 89 LEU A C 1
ATOM 692 O O . LEU A 1 89 ? 12.159 -9.480 2.151 1.00 97.50 89 LEU A O 1
ATOM 696 N N . GLU A 1 90 ? 11.436 -7.702 0.976 1.00 97.31 90 GLU A N 1
ATOM 697 C CA . GLU A 1 90 ? 11.384 -6.765 2.105 1.00 97.31 90 GLU A CA 1
ATOM 698 C C . GLU A 1 90 ? 10.420 -7.255 3.194 1.00 97.31 90 GLU A C 1
ATOM 700 O O . GLU A 1 90 ? 10.794 -7.284 4.367 1.00 97.31 90 GLU A O 1
ATOM 705 N N . VAL A 1 91 ? 9.207 -7.682 2.818 1.00 96.06 91 VAL A N 1
ATOM 706 C CA . VAL A 1 91 ? 8.186 -8.177 3.756 1.00 96.06 91 VAL A CA 1
ATOM 707 C C . VAL A 1 91 ? 8.660 -9.435 4.480 1.00 96.06 91 VAL A C 1
ATOM 709 O O . VAL A 1 91 ? 8.555 -9.511 5.706 1.00 96.06 91 VAL A O 1
ATOM 712 N N . LEU A 1 92 ? 9.216 -10.408 3.752 1.00 96.19 92 LEU A N 1
ATOM 713 C CA . LEU A 1 92 ? 9.738 -11.640 4.349 1.00 96.19 92 LEU A CA 1
ATOM 714 C C . LEU A 1 92 ? 10.885 -11.349 5.321 1.00 96.19 92 LEU A C 1
ATOM 716 O O . LEU A 1 92 ? 10.875 -11.832 6.453 1.00 96.19 92 LEU A O 1
ATOM 720 N N . ASN A 1 93 ? 11.845 -10.518 4.912 1.00 97.50 93 ASN A N 1
ATOM 721 C CA . ASN A 1 93 ? 12.967 -10.139 5.762 1.00 97.50 93 ASN A CA 1
ATOM 722 C C . ASN A 1 93 ? 12.507 -9.379 7.018 1.00 97.50 93 ASN A C 1
ATOM 724 O O . ASN A 1 93 ? 12.950 -9.694 8.122 1.00 97.50 93 ASN A O 1
ATOM 728 N N . ALA A 1 94 ? 11.592 -8.414 6.872 1.00 95.25 94 ALA A N 1
ATOM 729 C CA . ALA A 1 94 ? 11.045 -7.654 7.995 1.00 95.25 94 ALA A CA 1
ATOM 730 C C . ALA A 1 94 ? 10.312 -8.560 8.994 1.00 95.25 94 ALA A C 1
ATOM 732 O O . ALA A 1 94 ? 10.496 -8.417 10.205 1.00 95.25 94 ALA A O 1
ATOM 733 N N . ARG A 1 95 ? 9.533 -9.529 8.495 1.00 94.06 95 ARG A N 1
ATOM 734 C CA . ARG A 1 95 ? 8.862 -10.531 9.327 1.00 94.06 95 ARG A CA 1
ATOM 735 C C . ARG A 1 95 ? 9.868 -11.372 10.110 1.00 94.06 95 ARG A C 1
ATOM 737 O O . ARG A 1 95 ? 9.782 -11.401 11.334 1.00 94.06 95 ARG A O 1
ATOM 744 N N . TYR A 1 96 ? 10.829 -12.005 9.435 1.00 96.50 96 TYR A N 1
ATOM 745 C CA . TYR A 1 96 ? 11.803 -12.874 10.104 1.00 96.50 96 TYR A CA 1
ATOM 746 C C . TYR A 1 96 ? 12.656 -12.117 11.120 1.00 96.50 96 TYR A C 1
ATOM 748 O O . TYR A 1 96 ? 12.891 -12.612 12.219 1.00 96.50 96 TYR A O 1
ATOM 756 N N . LYS A 1 97 ? 13.061 -10.882 10.801 1.00 95.69 97 LYS A N 1
ATOM 757 C CA . LYS A 1 97 ? 13.752 -10.016 11.760 1.00 95.69 97 LYS A CA 1
ATOM 758 C C . LYS A 1 97 ? 12.886 -9.724 12.980 1.00 95.69 97 LYS A C 1
ATOM 760 O O . LYS A 1 97 ? 13.373 -9.825 14.100 1.00 95.69 97 LYS A O 1
ATOM 765 N N . SER A 1 98 ? 11.610 -9.392 12.786 1.00 92.69 98 SER A N 1
ATOM 766 C CA . SER A 1 98 ? 10.693 -9.134 13.899 1.00 92.69 98 SER A CA 1
ATOM 767 C C . SER A 1 98 ? 10.476 -10.365 14.783 1.00 92.69 98 SER A C 1
ATOM 769 O O . SER A 1 98 ? 10.382 -10.214 15.999 1.00 92.69 98 SER A O 1
ATOM 771 N N . GLU A 1 99 ? 10.395 -11.561 14.198 1.00 94.56 99 GLU A N 1
ATOM 772 C CA . GLU A 1 99 ? 10.285 -12.827 14.935 1.00 94.56 99 GLU A CA 1
ATOM 773 C C . GLU A 1 99 ? 11.568 -13.108 15.744 1.00 94.56 99 GLU A C 1
ATOM 775 O O . GLU A 1 99 ? 11.483 -13.420 16.930 1.00 94.56 99 GLU A O 1
ATOM 780 N N . GLU A 1 100 ? 12.750 -12.893 15.150 1.00 95.12 100 GLU A N 1
ATOM 781 C CA . GLU A 1 100 ? 14.058 -13.013 15.819 1.00 95.12 100 GLU A CA 1
ATOM 782 C C . GLU A 1 100 ? 14.187 -12.054 17.019 1.00 95.12 100 GLU A C 1
ATOM 784 O O . GLU A 1 100 ? 14.676 -12.431 18.087 1.00 95.12 100 GLU A O 1
ATOM 789 N N . PHE A 1 101 ? 13.741 -10.801 16.868 1.00 92.31 101 PHE A N 1
ATOM 790 C CA . PHE A 1 101 ? 13.740 -9.830 17.966 1.00 92.31 101 PHE A CA 1
ATOM 791 C C . PHE A 1 101 ? 12.768 -10.223 19.080 1.00 92.31 101 PHE A C 1
ATOM 793 O O . PHE A 1 101 ? 13.099 -10.064 20.254 1.00 92.31 101 PHE A O 1
ATOM 800 N N . ALA A 1 102 ? 11.596 -10.757 18.729 1.00 90.50 102 ALA A N 1
ATOM 801 C CA . ALA A 1 102 ? 10.617 -11.210 19.710 1.00 90.50 102 ALA A CA 1
ATOM 802 C C . ALA A 1 102 ? 11.130 -12.405 20.529 1.00 90.50 102 ALA A C 1
ATOM 804 O O . ALA A 1 102 ? 10.886 -12.447 21.730 1.00 90.50 102 ALA A O 1
ATOM 805 N N . SER A 1 103 ? 11.880 -13.333 19.917 1.00 89.62 103 SER A N 1
ATOM 806 C CA . SER A 1 103 ? 12.451 -14.484 20.632 1.00 89.62 103 SER A CA 1
ATOM 807 C C . SER A 1 103 ? 13.628 -14.127 21.544 1.00 89.62 103 SER A C 1
ATOM 809 O O . SER A 1 103 ? 13.874 -14.825 22.517 1.00 89.62 103 SER A O 1
ATOM 811 N N . LYS A 1 104 ? 14.377 -13.060 21.237 1.00 80.94 104 LYS A N 1
ATOM 812 C CA . LYS A 1 104 ? 15.537 -12.623 22.040 1.00 80.94 104 LYS A CA 1
ATOM 813 C C . LYS A 1 104 ? 15.162 -11.786 23.265 1.00 80.94 104 LYS A C 1
ATOM 815 O O . LYS A 1 104 ? 15.986 -11.631 24.153 1.00 80.94 104 LYS A O 1
ATOM 820 N N . GLY A 1 105 ? 13.962 -11.207 23.295 1.00 62.19 105 GLY A N 1
ATOM 821 C CA . GLY A 1 105 ? 13.473 -10.408 24.425 1.00 62.19 105 GLY A CA 1
ATOM 822 C C . GLY A 1 105 ? 12.815 -11.221 25.545 1.00 62.19 105 GLY A C 1
ATOM 823 O O . GLY A 1 105 ? 12.303 -10.624 26.488 1.00 62.19 105 GLY A O 1
ATOM 824 N N . SER A 1 106 ? 12.762 -12.549 25.411 1.00 59.75 106 SER A N 1
ATOM 825 C CA . SER A 1 106 ? 12.157 -13.478 26.376 1.00 59.75 106 SER A CA 1
ATOM 826 C C . SER A 1 106 ? 13.163 -14.234 27.258 1.00 59.75 106 SER A C 1
ATOM 828 O O . SER A 1 106 ? 12.721 -15.047 28.069 1.00 59.75 106 SER A O 1
ATOM 830 N N . ASP A 1 107 ? 14.461 -13.942 27.126 1.00 48.72 107 ASP A N 1
ATOM 831 C CA . ASP A 1 107 ? 15.554 -14.400 28.006 1.00 48.72 107 ASP A CA 1
ATOM 832 C C . ASP A 1 107 ? 16.077 -13.234 28.866 1.00 48.72 107 ASP A C 1
ATOM 834 O O . ASP A 1 107 ? 16.464 -13.479 30.032 1.00 48.72 107 ASP A O 1
#

Organism: Bactrocera endiandrae (NCBI:txid164444)

Foldseek 3Di:
DDAKDKDKFAWADWDDDQFWIWTWTDDPVGIAIEIETDDHPCPVPPAPDDHRFIKIFMFGWDDDPNGIHTYTPDIDTDPDPVVVVVVVVVVVVVVVVVVVVVVVVVD

pLDDT: mean 91.33, std 10.44, range [48.72, 98.38]

Secondary structure (DSS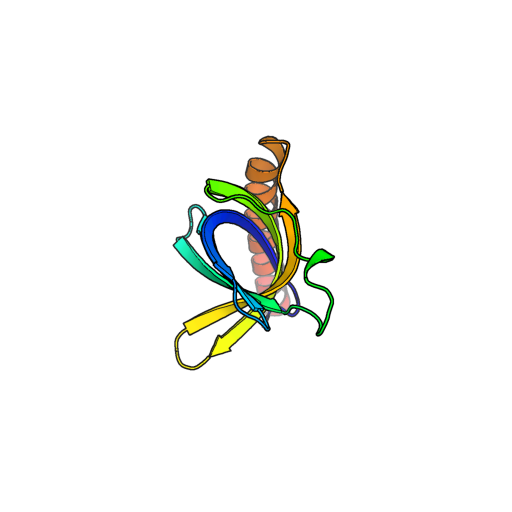P, 8-state):
--S-EEEEEEEEEEEE-SSEEEEEEEETTEEEEEEEEPPTT-GGGS----TT-EEEEEEEEEEETTEEEEEEEEEEE---THHHHHHHHHHHHHHHHHHHHHHHTT-

Radius of gyration: 15.57 Å; chains: 1; bounding box: 32×36×41 Å

InterPro domains:
  IPR012340 Nucleic acid-binding, OB-fold [G3DSA:2.40.50.140] (1-100)
  IPR012340 Nucleic acid-binding, OB-fold [SSF50249] (5-97)
  IPR040260 Replication factor A protein-like [PTHR13989] (6-95)

Sequence (107 aa):
TFGMVSCVCIVRSIDVSSTKITYSLEDHSGQIEAHYWLEEGDSTKAPDIMLNHYVKLFGSVRTQGSQKMLMVFKMIAIMNSNEVCTHVLEVLNARYKSEEFASKGSD